Protein AF-A0A419JYZ4-F1 (afdb_monomer)

Mean predicted aligned error: 3.65 Å

Radius of gyration: 12.63 Å; Cα contacts (8 Å, |Δi|>4): 96; chains: 1; bounding box: 28×17×32 Å

Secondary structure (DSSP, 8-state):
-TTS-HHHHHHHHS-S-EEEESHHHHHHHHHHGGG--S-EEEEEE--SHHHHHHHT--TT-EEEEEE---

pLDDT: mean 90.56, std 9.09, range [54.03, 98.44]

Foldseek 3Di:
DPPDDPVVLVCQLPDQEAEAEEDVSVVCVVVVLVSHQHKYWYWYAAQDPVVCVVVVHDHRDTDTDIDGRD

Sequence (70 aa):
MEGTSERFRTLLEEADLIIAKGQGYYESIPEVEPAISTPVCYILRVKCRLVAESIGAPLQGNVVKLDFGK

Structure (mmCIF, N/CA/C/O backbone):
data_AF-A0A419JYZ4-F1
#
_entry.id   AF-A0A419JYZ4-F1
#
loop_
_atom_site.group_PDB
_atom_site.id
_atom_site.type_symbol
_atom_site.label_atom_id
_atom_site.label_alt_id
_atom_site.label_comp_id
_atom_site.label_asym_id
_atom_site.label_entity_id
_atom_site.label_seq_id
_atom_site.pdbx_PDB_ins_code
_atom_site.Cartn_x
_atom_site.Cartn_y
_atom_site.Cartn_z
_atom_site.occupancy
_atom_site.B_iso_or_equiv
_atom_site.auth_seq_id
_atom_site.auth_comp_id
_atom_site.auth_asym_id
_atom_site.auth_atom_id
_atom_site.pdbx_PDB_model_num
ATOM 1 N N . MET A 1 1 ? 8.980 3.487 -5.151 1.00 76.81 1 MET A N 1
ATOM 2 C CA . MET A 1 1 ? 9.554 3.461 -6.520 1.00 76.81 1 MET A CA 1
ATOM 3 C C . MET A 1 1 ? 11.076 3.520 -6.483 1.00 76.81 1 MET A C 1
ATOM 5 O O . MET A 1 1 ? 11.741 2.682 -7.087 1.00 76.81 1 MET A O 1
ATOM 9 N N . GLU A 1 2 ? 11.631 4.487 -5.754 1.00 80.06 2 GLU A N 1
ATOM 10 C CA . GLU A 1 2 ? 13.067 4.585 -5.489 1.00 80.06 2 GLU A CA 1
ATOM 11 C C . GLU A 1 2 ? 13.574 3.341 -4.735 1.00 80.06 2 GLU A C 1
ATOM 13 O O . GLU A 1 2 ? 12.842 2.751 -3.939 1.00 80.06 2 GLU A O 1
ATOM 18 N N . GLY A 1 3 ? 14.788 2.878 -5.043 1.00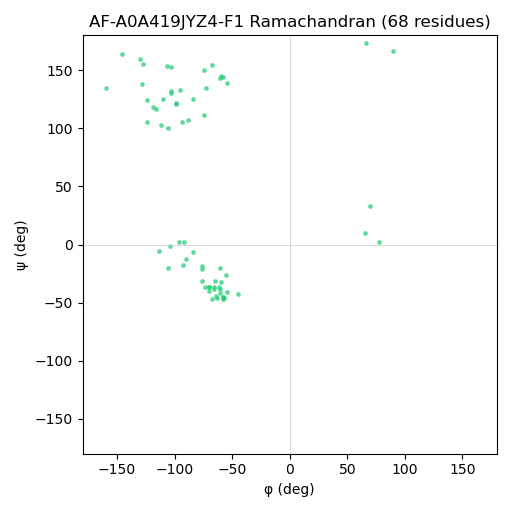 85.25 3 GLY A N 1
ATOM 19 C CA . GLY A 1 3 ? 15.356 1.652 -4.461 1.00 85.25 3 GLY A CA 1
ATOM 20 C C . GLY A 1 3 ? 14.839 0.327 -5.045 1.00 85.25 3 GLY A C 1
ATOM 21 O O . GLY A 1 3 ? 15.261 -0.735 -4.591 1.00 85.25 3 GLY A O 1
ATOM 22 N N . THR A 1 4 ? 13.964 0.355 -6.059 1.00 89.38 4 THR A N 1
ATOM 23 C CA . THR A 1 4 ? 13.474 -0.856 -6.750 1.00 89.38 4 THR A CA 1
ATOM 24 C C . THR A 1 4 ? 14.147 -1.069 -8.110 1.00 89.38 4 THR A C 1
ATOM 26 O O . THR A 1 4 ? 14.584 -0.120 -8.771 1.00 89.38 4 THR A O 1
ATOM 29 N N . SER A 1 5 ? 14.238 -2.327 -8.551 1.00 95.06 5 SER A N 1
ATOM 30 C CA . SER A 1 5 ? 14.835 -2.668 -9.848 1.00 95.06 5 SER A CA 1
ATOM 31 C C . SER A 1 5 ? 13.987 -2.161 -11.019 1.00 95.06 5 SER A C 1
ATOM 33 O O . SER A 1 5 ? 12.774 -2.006 -10.897 1.00 95.06 5 SER A O 1
ATOM 35 N N . GLU A 1 6 ? 14.614 -1.929 -12.175 1.00 93.62 6 GLU A N 1
ATOM 36 C CA . GLU A 1 6 ? 13.882 -1.581 -13.407 1.00 93.62 6 GLU A CA 1
ATOM 37 C C . GLU A 1 6 ? 12.871 -2.658 -13.783 1.00 93.62 6 GLU A C 1
ATOM 39 O O . GLU A 1 6 ? 11.706 -2.353 -14.005 1.00 93.62 6 GLU A O 1
ATOM 44 N N . ARG A 1 7 ? 13.281 -3.931 -13.728 1.00 95.75 7 ARG A N 1
ATOM 45 C CA . ARG A 1 7 ? 12.391 -5.065 -14.002 1.00 95.75 7 ARG A CA 1
ATOM 46 C C . ARG A 1 7 ? 11.133 -5.050 -13.130 1.00 95.75 7 ARG A C 1
ATOM 48 O O . ARG A 1 7 ? 10.063 -5.389 -13.615 1.00 95.75 7 ARG A O 1
ATOM 55 N N . PHE A 1 8 ? 11.258 -4.704 -11.847 1.00 92.31 8 PHE A N 1
ATOM 56 C CA . PHE A 1 8 ? 10.099 -4.615 -10.959 1.00 92.31 8 PHE A CA 1
ATOM 57 C C . PHE A 1 8 ? 9.141 -3.509 -11.405 1.00 92.31 8 PHE A C 1
ATOM 59 O O . PHE A 1 8 ? 7.940 -3.742 -11.445 1.00 92.31 8 PHE A O 1
ATOM 66 N N . ARG A 1 9 ? 9.673 -2.336 -11.764 1.00 90.00 9 ARG A N 1
ATOM 67 C CA . ARG A 1 9 ? 8.877 -1.190 -12.218 1.00 90.00 9 ARG A CA 1
ATOM 68 C C . ARG A 1 9 ? 8.127 -1.501 -13.514 1.00 90.00 9 ARG A C 1
ATOM 70 O O . ARG A 1 9 ? 6.923 -1.306 -13.549 1.00 90.00 9 ARG A O 1
ATOM 77 N N . THR A 1 10 ? 8.794 -2.102 -14.500 1.00 91.06 10 THR A N 1
ATOM 78 C CA . THR A 1 10 ? 8.144 -2.551 -15.744 1.00 91.06 10 THR A CA 1
ATOM 79 C C . THR A 1 10 ? 7.011 -3.542 -15.470 1.00 91.06 10 THR A C 1
ATOM 81 O O . THR A 1 10 ? 5.906 -3.358 -15.958 1.00 91.06 10 THR A O 1
ATOM 84 N N . LEU A 1 11 ? 7.241 -4.555 -14.623 1.00 92.44 11 LEU A N 1
ATOM 85 C CA . LEU A 1 11 ? 6.186 -5.514 -14.267 1.00 92.44 11 LEU A CA 1
ATOM 86 C C . LEU A 1 11 ? 5.027 -4.870 -13.495 1.00 92.44 11 LEU A C 1
ATOM 88 O O . LEU A 1 11 ? 3.903 -5.349 -13.589 1.00 92.44 11 LEU A O 1
ATOM 92 N N . LEU A 1 12 ? 5.299 -3.834 -12.699 1.00 89.56 12 LEU A N 1
ATOM 93 C CA . LEU A 1 12 ? 4.276 -3.101 -11.957 1.00 89.56 12 LEU A CA 1
ATOM 94 C C . LEU A 1 12 ? 3.389 -2.274 -12.900 1.00 89.56 12 LEU A C 1
ATOM 96 O O . LEU A 1 12 ? 2.179 -2.243 -12.703 1.00 89.56 12 LEU A O 1
ATOM 100 N N . GLU A 1 13 ? 3.989 -1.645 -13.913 1.00 87.94 13 GLU A N 1
ATOM 101 C CA . GLU A 1 13 ? 3.300 -0.858 -14.946 1.00 87.94 13 GLU A CA 1
ATOM 102 C C . GLU A 1 13 ? 2.481 -1.737 -15.908 1.00 87.94 13 GLU A C 1
ATOM 104 O O . GLU A 1 13 ? 1.391 -1.348 -16.318 1.00 87.94 13 GLU A O 1
ATOM 109 N N . GLU A 1 14 ? 2.976 -2.930 -16.253 1.00 91.19 14 GLU A N 1
ATOM 110 C CA . GLU A 1 14 ? 2.326 -3.855 -17.198 1.00 91.19 14 GLU A CA 1
ATOM 111 C C . GLU A 1 14 ? 1.247 -4.752 -16.561 1.00 91.19 14 GLU A C 1
ATOM 113 O O . GLU A 1 14 ? 0.587 -5.517 -17.263 1.00 91.19 14 GLU A O 1
ATOM 118 N N . ALA A 1 15 ? 1.080 -4.721 -15.237 1.00 91.75 15 ALA A N 1
ATOM 119 C CA . ALA A 1 15 ? 0.184 -5.638 -14.541 1.00 91.75 15 ALA A CA 1
ATOM 120 C C . ALA A 1 15 ? -1.304 -5.322 -14.775 1.00 91.75 15 ALA A C 1
ATOM 122 O O . ALA A 1 15 ? -1.757 -4.199 -14.570 1.00 91.75 15 ALA A O 1
ATOM 123 N N . ASP A 1 16 ? -2.109 -6.353 -15.048 1.00 93.44 16 ASP A N 1
ATOM 124 C CA . ASP A 1 16 ? -3.579 -6.242 -15.098 1.00 93.44 16 ASP A CA 1
ATOM 125 C C . ASP A 1 16 ? -4.237 -6.165 -13.703 1.00 93.44 16 ASP A C 1
ATOM 127 O O . ASP A 1 16 ? -5.403 -5.795 -13.568 1.00 93.44 16 ASP A O 1
ATOM 131 N N . LEU A 1 17 ? -3.510 -6.580 -12.660 1.00 93.19 17 LEU A N 1
ATOM 132 C CA . LEU A 1 17 ? -3.939 -6.544 -11.261 1.00 93.19 17 LEU A CA 1
ATOM 133 C C . LEU A 1 17 ? -2.720 -6.606 -10.339 1.00 93.19 17 LEU A C 1
ATOM 135 O O . LEU A 1 17 ? -1.865 -7.483 -10.476 1.00 93.19 17 L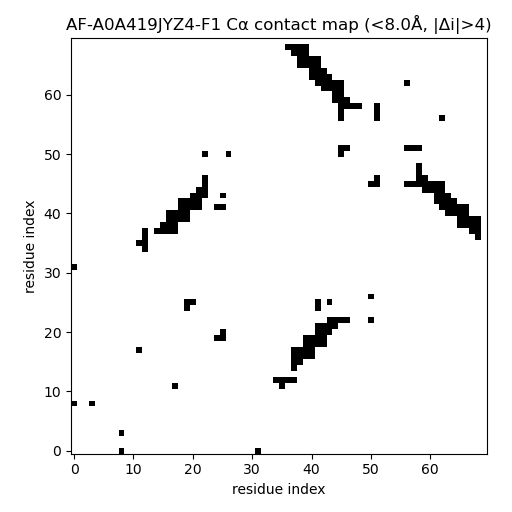EU A O 1
ATOM 139 N N . ILE A 1 18 ? -2.700 -5.758 -9.314 1.00 93.19 18 ILE A N 1
ATOM 140 C CA . ILE A 1 18 ? -1.691 -5.808 -8.253 1.00 93.19 18 ILE A CA 1
ATOM 141 C C . ILE A 1 18 ? -2.296 -6.430 -6.993 1.00 93.19 18 ILE A C 1
ATOM 143 O O . ILE A 1 18 ? -3.357 -6.018 -6.535 1.00 93.19 18 ILE A O 1
ATOM 147 N N . ILE A 1 19 ? -1.603 -7.394 -6.377 1.00 95.69 19 ILE A N 1
ATOM 148 C CA . ILE A 1 19 ? -1.969 -7.932 -5.056 1.00 95.69 19 ILE A CA 1
ATOM 149 C C . ILE A 1 19 ? -0.992 -7.395 -4.005 1.00 95.69 19 ILE A C 1
ATOM 151 O O . ILE A 1 19 ? 0.116 -7.905 -3.830 1.00 95.69 19 ILE A O 1
ATOM 155 N N . ALA A 1 20 ? -1.426 -6.370 -3.277 1.00 94.44 20 ALA A N 1
ATOM 156 C CA . ALA A 1 20 ? -0.660 -5.677 -2.251 1.00 94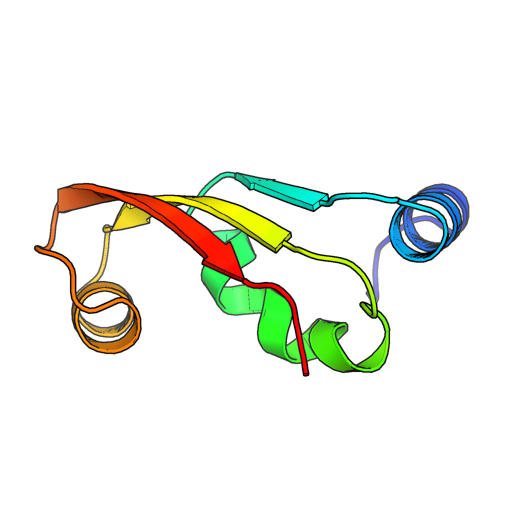.44 20 ALA A CA 1
ATOM 157 C C . ALA A 1 20 ? -0.833 -6.361 -0.882 1.00 94.44 20 ALA A C 1
ATOM 159 O O . ALA A 1 20 ? -1.889 -6.285 -0.247 1.00 94.44 20 ALA A O 1
ATOM 160 N N . LYS A 1 21 ? 0.204 -7.061 -0.405 1.00 96.25 21 LYS A N 1
ATOM 161 C CA . LYS A 1 21 ? 0.136 -7.880 0.819 1.00 96.25 21 LYS A CA 1
ATOM 162 C C . LYS A 1 21 ? 0.702 -7.172 2.047 1.00 96.25 21 LYS A C 1
ATOM 164 O O . LYS A 1 21 ? 1.896 -6.926 2.144 1.00 96.25 21 LYS A O 1
ATOM 169 N N . GLY A 1 22 ? -0.134 -7.008 3.065 1.00 96.50 22 GLY A N 1
ATOM 170 C CA . GLY A 1 22 ? 0.251 -6.447 4.357 1.00 96.50 22 GLY A CA 1
ATOM 171 C C . GLY A 1 22 ? 0.107 -4.928 4.431 1.00 96.50 22 GLY A C 1
ATOM 172 O O . GLY A 1 22 ? -0.071 -4.243 3.430 1.00 96.50 22 GLY A O 1
ATOM 173 N N . GLN A 1 23 ? 0.166 -4.408 5.658 1.00 96.62 23 GLN A N 1
ATOM 174 C CA . GLN A 1 23 ? -0.139 -3.003 5.933 1.00 96.62 23 GLN A CA 1
ATOM 175 C C . GLN A 1 23 ? 0.869 -2.031 5.305 1.00 96.62 23 GLN A C 1
ATOM 177 O O . GLN A 1 23 ? 0.457 -1.012 4.773 1.00 96.62 23 GLN A O 1
ATOM 182 N N . GLY A 1 24 ? 2.158 -2.385 5.275 1.00 94.25 24 GLY A N 1
ATOM 183 C CA . GLY A 1 24 ? 3.185 -1.506 4.708 1.00 94.25 24 GLY A CA 1
ATOM 184 C C . GLY A 1 24 ? 2.954 -1.170 3.231 1.00 94.25 24 GLY A C 1
ATOM 185 O O . GLY A 1 24 ? 3.247 -0.056 2.824 1.00 94.25 24 GLY A O 1
ATOM 186 N N . TYR A 1 25 ? 2.371 -2.088 2.448 1.00 92.75 25 TYR A N 1
ATOM 187 C CA . TYR A 1 25 ? 1.967 -1.782 1.071 1.00 92.75 25 TYR A CA 1
ATOM 188 C C . TYR A 1 25 ? 0.720 -0.893 1.001 1.00 92.75 25 TYR A C 1
ATOM 190 O O . TYR A 1 25 ? 0.644 -0.033 0.136 1.00 92.75 25 TYR A O 1
ATOM 198 N N . TYR A 1 26 ? -0.248 -1.076 1.904 1.00 93.31 26 TYR A N 1
ATOM 199 C CA . TYR A 1 26 ? -1.400 -0.170 1.996 1.00 93.31 26 TYR A CA 1
ATOM 200 C C . TYR A 1 26 ? -0.962 1.268 2.304 1.00 93.31 26 TYR A C 1
ATOM 202 O O . TYR A 1 26 ? -1.506 2.215 1.752 1.00 93.31 26 TYR A O 1
ATOM 210 N N . GLU A 1 27 ? 0.046 1.422 3.162 1.00 92.69 27 GLU A N 1
ATOM 211 C CA . GLU A 1 27 ? 0.576 2.723 3.574 1.00 92.69 27 GLU A CA 1
ATOM 212 C C . GLU A 1 27 ? 1.464 3.379 2.502 1.00 92.69 27 GLU A C 1
ATOM 214 O O . GLU A 1 27 ? 1.478 4.602 2.416 1.00 92.69 27 GLU A O 1
ATOM 219 N N . SER A 1 28 ? 2.181 2.601 1.680 1.00 87.44 28 SER A N 1
ATOM 220 C CA . SER A 1 28 ? 3.119 3.136 0.679 1.00 87.44 28 SER A CA 1
ATOM 221 C C . SER A 1 28 ? 2.527 3.350 -0.714 1.00 87.44 28 SER A C 1
ATOM 223 O O . SER A 1 28 ? 3.113 4.088 -1.506 1.00 87.44 28 SER A O 1
ATOM 225 N N . ILE A 1 29 ? 1.384 2.733 -1.044 1.00 81.62 29 ILE A N 1
ATOM 226 C CA . ILE A 1 29 ? 0.804 2.875 -2.388 1.00 81.62 29 ILE A CA 1
ATOM 227 C C . ILE A 1 29 ? 0.427 4.313 -2.776 1.00 81.62 29 ILE A C 1
ATOM 229 O O . ILE A 1 29 ? 0.697 4.656 -3.922 1.00 81.62 29 ILE A O 1
ATOM 233 N N . PRO A 1 30 ? -0.071 5.197 -1.894 1.00 78.38 30 PRO A N 1
ATOM 234 C CA . PRO A 1 30 ? -0.342 6.588 -2.275 1.00 78.38 30 PRO A CA 1
ATOM 235 C C . PRO A 1 30 ? 0.868 7.334 -2.872 1.00 78.38 30 PRO A C 1
ATOM 237 O O . PRO A 1 30 ? 0.707 8.241 -3.680 1.00 78.38 30 PRO A O 1
ATOM 240 N N . GLU A 1 31 ? 2.098 6.941 -2.526 1.00 73.50 31 GLU A N 1
ATOM 241 C CA . GLU A 1 31 ? 3.324 7.524 -3.095 1.00 73.50 31 GLU A CA 1
ATOM 242 C C . GLU A 1 31 ? 3.625 7.027 -4.520 1.00 73.50 31 GLU A C 1
ATOM 244 O O . GLU A 1 31 ? 4.376 7.660 -5.262 1.00 73.50 31 GLU A O 1
ATOM 249 N N . VAL A 1 32 ? 3.068 5.877 -4.903 1.00 73.00 32 VAL A N 1
ATOM 250 C CA . VAL A 1 32 ? 3.256 5.235 -6.214 1.00 73.00 32 VAL A CA 1
ATOM 251 C C . VAL A 1 32 ? 1.980 5.202 -7.060 1.00 73.00 32 VAL A C 1
ATOM 253 O O . VAL A 1 32 ? 2.063 4.861 -8.235 1.00 73.00 32 VAL A O 1
ATOM 256 N N . GLU A 1 33 ? 0.839 5.625 -6.508 1.00 71.50 33 GLU A N 1
ATOM 257 C CA . GLU A 1 33 ? -0.455 5.795 -7.187 1.00 71.50 33 GLU A CA 1
ATOM 258 C C . GLU A 1 33 ? -0.341 6.497 -8.549 1.00 71.50 33 GLU A C 1
ATOM 260 O O . GLU A 1 33 ? -0.931 5.999 -9.503 1.00 71.50 33 GLU A O 1
ATOM 265 N N . PRO A 1 34 ? 0.459 7.573 -8.723 1.00 71.44 34 PRO A N 1
ATOM 266 C CA . PRO A 1 34 ? 0.596 8.226 -10.028 1.00 71.44 34 PRO A CA 1
ATOM 267 C C . PRO A 1 34 ? 1.150 7.330 -11.147 1.00 71.44 34 PRO A C 1
ATOM 269 O O . PRO A 1 34 ? 0.989 7.662 -12.317 1.00 71.44 34 PRO A O 1
ATOM 272 N N . ALA A 1 35 ? 1.822 6.227 -10.805 1.00 69.25 35 ALA A N 1
ATOM 273 C CA . ALA A 1 35 ? 2.357 5.258 -11.763 1.00 69.25 35 ALA A CA 1
ATOM 274 C C . ALA A 1 35 ? 1.528 3.968 -11.851 1.00 69.25 35 ALA A C 1
ATOM 276 O O . ALA A 1 35 ? 1.871 3.078 -12.624 1.00 69.25 35 ALA A O 1
ATOM 277 N N . ILE A 1 36 ? 0.464 3.845 -11.054 1.00 77.62 36 ILE A N 1
ATOM 278 C CA . ILE A 1 36 ? -0.386 2.658 -11.007 1.00 77.62 36 ILE A CA 1
ATOM 279 C C . ILE A 1 36 ? -1.755 3.027 -11.578 1.00 77.62 36 ILE A C 1
ATOM 281 O O . ILE A 1 36 ? -2.582 3.636 -10.910 1.00 77.62 36 ILE A O 1
ATOM 285 N N . SER A 1 37 ? -2.001 2.626 -12.823 1.00 82.12 37 SER A N 1
ATOM 286 C CA . SER A 1 37 ? -3.297 2.772 -13.507 1.00 82.12 37 SER A CA 1
ATOM 287 C C . SER A 1 37 ? -4.170 1.513 -13.431 1.00 82.12 37 SER A C 1
ATOM 289 O O . SER A 1 37 ? -5.252 1.467 -14.013 1.00 82.12 37 SER A O 1
ATOM 291 N N . THR A 1 38 ? -3.693 0.478 -12.741 1.00 89.25 38 THR A N 1
ATOM 292 C CA . THR A 1 38 ? -4.322 -0.842 -12.668 1.00 89.25 38 THR A CA 1
ATOM 293 C C . THR A 1 38 ? -4.974 -1.074 -11.302 1.00 89.25 38 THR A C 1
ATOM 295 O O . THR A 1 38 ? -4.516 -0.503 -10.306 1.00 89.25 38 THR A O 1
ATOM 298 N N . PRO A 1 39 ? -6.016 -1.921 -11.197 1.00 92.69 39 PRO A N 1
ATOM 299 C CA . PRO A 1 39 ? -6.622 -2.233 -9.912 1.00 92.69 39 PRO A CA 1
ATOM 300 C C . PRO A 1 39 ? -5.623 -2.815 -8.902 1.00 92.69 39 PRO A C 1
ATOM 302 O O . PRO A 1 39 ? -4.750 -3.624 -9.231 1.00 92.69 39 PRO A O 1
ATOM 305 N N . VAL A 1 40 ? -5.804 -2.457 -7.632 1.00 93.31 40 VAL A N 1
ATOM 306 C CA . VAL A 1 40 ? -5.007 -2.946 -6.506 1.00 93.31 40 VAL A CA 1
ATOM 307 C C . VAL A 1 40 ? -5.897 -3.697 -5.517 1.00 93.31 40 VAL A C 1
ATOM 309 O O . VAL A 1 40 ? -6.804 -3.145 -4.897 1.00 93.31 40 VAL A O 1
ATOM 312 N N . CYS A 1 41 ? -5.604 -4.980 -5.320 1.00 95.81 41 CYS A N 1
ATOM 313 C CA . CYS A 1 41 ? -6.183 -5.820 -4.280 1.00 95.81 41 CYS A CA 1
ATOM 314 C C . CYS A 1 41 ? -5.288 -5.812 -3.036 1.00 95.81 41 CYS A C 1
ATOM 316 O O . CYS A 1 41 ? -4.241 -6.464 -2.987 1.00 95.81 41 CYS A O 1
ATOM 318 N N . TYR A 1 42 ? -5.714 -5.096 -2.004 1.00 95.81 42 TYR A N 1
ATOM 319 C CA . TYR A 1 42 ? -5.054 -5.076 -0.709 1.00 95.81 42 TYR A CA 1
ATOM 320 C C . TYR A 1 42 ? -5.504 -6.258 0.141 1.00 95.81 42 TYR A C 1
ATOM 322 O O . TYR A 1 42 ? -6.692 -6.418 0.419 1.00 95.81 42 TYR A O 1
ATOM 330 N N . ILE A 1 43 ? -4.546 -7.048 0.619 1.00 98.00 43 ILE A N 1
ATOM 331 C CA . ILE A 1 43 ? -4.779 -8.156 1.549 1.00 98.00 43 ILE A CA 1
ATOM 332 C C . ILE A 1 43 ? -3.911 -7.921 2.780 1.00 98.00 43 ILE A C 1
ATOM 334 O O . ILE A 1 43 ? -2.694 -8.124 2.747 1.00 98.00 43 ILE A O 1
ATOM 338 N N . LEU A 1 44 ? -4.521 -7.501 3.886 1.00 98.06 44 LEU A N 1
ATOM 339 C CA . LEU A 1 44 ? -3.781 -7.103 5.081 1.00 98.06 44 LEU A CA 1
ATOM 340 C C . LEU A 1 44 ? -4.497 -7.457 6.383 1.00 98.06 44 LEU A C 1
ATOM 342 O O . LEU A 1 44 ? -5.698 -7.707 6.430 1.00 98.06 44 LEU A O 1
ATOM 346 N N . ARG A 1 45 ? -3.719 -7.418 7.464 1.00 98.19 45 ARG A N 1
ATOM 347 C CA . ARG A 1 45 ? -4.222 -7.311 8.830 1.00 98.19 45 ARG A CA 1
ATOM 348 C C . ARG A 1 45 ? -4.020 -5.876 9.303 1.00 98.19 45 ARG A C 1
ATOM 350 O O . ARG A 1 45 ? -2.906 -5.367 9.189 1.00 98.19 45 ARG A O 1
ATOM 357 N N . VAL A 1 46 ? -5.061 -5.262 9.851 1.00 98.12 46 VAL A N 1
ATOM 358 C CA . VAL A 1 46 ? -5.033 -3.893 10.383 1.00 98.12 46 VAL A CA 1
ATOM 359 C C . VAL A 1 46 ? -4.286 -3.887 11.717 1.00 98.12 46 VAL A C 1
ATOM 361 O O . VAL A 1 46 ? -4.752 -4.463 12.699 1.00 98.12 46 VAL A O 1
ATOM 364 N N . LYS A 1 47 ? -3.106 -3.267 11.764 1.00 97.62 47 LYS A N 1
ATOM 365 C CA . LYS A 1 47 ? -2.201 -3.287 12.926 1.00 97.62 47 LYS A CA 1
ATOM 366 C C . LYS A 1 47 ? -2.179 -1.974 13.706 1.00 97.62 47 LYS A C 1
ATOM 368 O O . LYS A 1 47 ? -1.801 -1.999 14.874 1.00 97.62 47 LYS A O 1
ATOM 373 N N . CYS A 1 48 ? -2.594 -0.856 13.110 1.00 97.62 48 CYS A N 1
ATOM 374 C CA . CYS A 1 48 ? -2.637 0.450 13.772 1.00 97.62 48 CYS A CA 1
ATOM 375 C C . CYS A 1 48 ? -3.998 1.147 13.602 1.00 97.62 48 CYS A C 1
ATOM 377 O O . CYS A 1 48 ? -4.779 0.815 12.710 1.00 97.62 48 CYS A O 1
ATOM 379 N N . ARG A 1 49 ? -4.289 2.114 14.485 1.00 97.69 49 ARG A N 1
ATOM 380 C CA . ARG A 1 49 ? -5.563 2.858 14.480 1.00 97.69 49 ARG A CA 1
ATOM 381 C C . ARG A 1 49 ? -5.735 3.716 13.228 1.00 97.69 49 ARG A C 1
ATOM 383 O O . ARG A 1 49 ? -6.819 3.730 12.668 1.00 97.69 49 ARG A O 1
ATOM 390 N N . LEU A 1 50 ? -4.654 4.336 12.754 1.00 96.62 50 LEU A N 1
ATOM 391 C CA . LEU A 1 50 ? -4.678 5.173 11.554 1.00 96.62 50 LEU A CA 1
ATOM 392 C C . LEU A 1 50 ? -5.171 4.391 10.327 1.00 96.62 50 LEU A C 1
ATOM 394 O O . LEU A 1 50 ? -6.047 4.850 9.602 1.00 96.62 50 LEU A O 1
ATOM 398 N N . VAL A 1 51 ? -4.661 3.171 10.133 1.00 96.50 51 VAL A N 1
ATOM 399 C CA . VAL A 1 51 ? -5.123 2.307 9.040 1.00 96.50 51 VAL A CA 1
ATOM 400 C C . VAL A 1 51 ? -6.541 1.799 9.290 1.00 96.50 51 VAL A C 1
ATOM 402 O O . VAL A 1 51 ? -7.312 1.721 8.341 1.00 96.50 51 VAL A O 1
ATOM 405 N N . ALA A 1 52 ? -6.914 1.493 10.537 1.00 97.81 52 ALA A N 1
ATOM 406 C CA . ALA A 1 52 ? -8.280 1.086 10.882 1.00 97.81 52 ALA A CA 1
ATOM 407 C C . ALA A 1 52 ? -9.318 2.145 10.469 1.00 97.81 52 ALA A C 1
ATOM 409 O O . ALA A 1 52 ? -10.318 1.817 9.834 1.00 97.81 52 ALA A O 1
ATOM 410 N N . GLU A 1 53 ? -9.039 3.411 10.781 1.00 97.00 53 GLU A N 1
ATOM 411 C CA . GLU A 1 53 ? -9.872 4.560 10.417 1.00 97.00 53 GLU A CA 1
ATOM 412 C C . GLU A 1 53 ? -9.878 4.795 8.903 1.00 97.00 53 GLU A C 1
ATOM 414 O O . GLU A 1 53 ? -10.945 4.922 8.309 1.00 97.00 53 GLU A O 1
ATOM 419 N N . SER A 1 54 ? -8.703 4.773 8.264 1.00 94.75 54 SER A N 1
ATOM 420 C CA . SER A 1 54 ? -8.558 4.965 6.814 1.00 94.75 54 SER A CA 1
ATOM 421 C C . SER A 1 54 ? -9.302 3.906 5.990 1.00 94.75 54 SER A C 1
ATOM 423 O O . SER A 1 54 ? -9.929 4.235 4.984 1.00 94.75 54 SER A O 1
ATOM 425 N N . ILE A 1 55 ? -9.236 2.636 6.401 1.00 94.50 55 ILE A N 1
ATOM 426 C CA . ILE A 1 55 ? -9.837 1.520 5.661 1.00 94.50 55 ILE A CA 1
ATOM 427 C C . ILE A 1 55 ? -11.284 1.228 6.087 1.00 94.50 55 ILE A C 1
ATOM 429 O O . ILE A 1 55 ? -11.973 0.466 5.412 1.00 94.50 55 ILE A O 1
ATOM 433 N N . GLY A 1 56 ? -11.743 1.803 7.204 1.00 96.44 56 GLY A N 1
ATOM 434 C CA . GLY A 1 56 ? -13.075 1.557 7.759 1.00 96.44 56 GLY A CA 1
ATOM 435 C C . GLY A 1 56 ? -13.259 0.147 8.331 1.00 96.44 56 GLY A C 1
ATOM 436 O O . GLY A 1 56 ? -14.352 -0.409 8.247 1.00 96.44 56 GLY A O 1
ATOM 437 N N . ALA A 1 57 ? -12.206 -0.454 8.896 1.00 97.00 57 ALA A N 1
ATOM 438 C CA . ALA A 1 57 ? -12.251 -1.804 9.464 1.00 97.00 57 ALA A CA 1
ATOM 439 C C . ALA A 1 57 ? -11.731 -1.845 10.912 1.00 97.00 57 ALA A C 1
ATOM 441 O O . ALA A 1 57 ? -10.915 -1.007 11.298 1.00 97.00 57 ALA A O 1
ATOM 442 N N . PRO A 1 58 ? -12.142 -2.835 11.728 1.00 97.94 58 PRO A N 1
ATOM 443 C CA . PRO A 1 58 ? -11.666 -2.953 13.103 1.00 97.94 58 PRO A CA 1
ATOM 444 C C . PRO A 1 58 ? -10.143 -3.119 13.200 1.00 97.94 58 PRO A C 1
ATOM 446 O O . PRO A 1 58 ? -9.525 -3.829 12.401 1.00 97.94 58 PRO A O 1
ATOM 449 N N . LEU A 1 59 ? -9.541 -2.541 14.247 1.00 98.19 59 LEU A N 1
ATOM 450 C CA . LEU A 1 59 ? -8.166 -2.861 14.640 1.00 98.19 59 LEU A CA 1
ATOM 451 C C . LEU A 1 59 ? -8.041 -4.379 14.842 1.00 98.19 59 LEU A C 1
ATOM 453 O O . LEU A 1 59 ? -8.933 -4.997 15.417 1.00 98.19 59 LEU A O 1
ATOM 457 N N . GLN A 1 60 ? -6.938 -4.979 14.387 1.00 98.00 60 GLN A N 1
ATOM 458 C CA . GLN A 1 60 ? -6.729 -6.433 14.365 1.00 98.00 60 GLN A CA 1
ATOM 459 C C . GLN A 1 60 ? -7.677 -7.209 13.424 1.00 98.00 60 GLN A C 1
ATOM 461 O O . GLN A 1 60 ? -7.674 -8.442 13.437 1.00 98.00 60 GLN A O 1
ATOM 466 N N . GLY A 1 61 ? -8.449 -6.527 12.573 1.00 98.06 61 GLY A N 1
ATOM 467 C CA . GLY A 1 61 ? -9.239 -7.144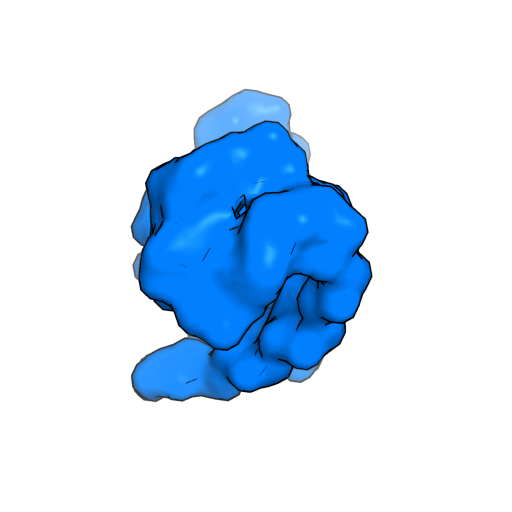 11.510 1.00 98.06 61 GLY A CA 1
ATOM 468 C C . GLY A 1 61 ? -8.378 -7.607 10.332 1.00 98.06 61 GLY A C 1
ATOM 469 O O . GLY A 1 61 ? -7.331 -7.021 10.044 1.00 98.06 61 GLY A O 1
ATOM 470 N N . ASN A 1 62 ? -8.823 -8.661 9.646 1.00 98.44 62 ASN A N 1
ATOM 471 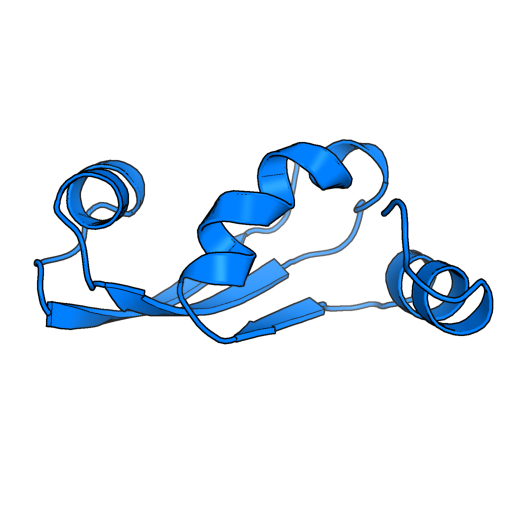C CA . ASN A 1 62 ? -8.277 -9.062 8.349 1.00 98.44 62 ASN A CA 1
ATOM 472 C C . ASN A 1 62 ? -9.156 -8.454 7.253 1.00 98.44 62 ASN A C 1
ATOM 474 O O . ASN A 1 62 ? -10.379 -8.549 7.332 1.00 98.44 62 ASN A O 1
ATOM 478 N N . VAL A 1 63 ? -8.536 -7.837 6.253 1.00 97.94 63 VAL A N 1
ATOM 479 C CA . VAL A 1 63 ? -9.225 -7.086 5.201 1.00 97.94 63 VAL A CA 1
ATOM 480 C C . VAL A 1 63 ? -8.765 -7.566 3.832 1.00 97.94 63 VAL A C 1
ATOM 482 O O . VAL A 1 63 ? -7.568 -7.763 3.604 1.00 97.94 63 VAL A O 1
ATOM 485 N N . VAL A 1 64 ? -9.738 -7.706 2.931 1.00 97.94 64 VAL A N 1
ATOM 486 C CA . VAL A 1 64 ? -9.535 -7.719 1.483 1.00 97.94 64 VAL A CA 1
ATOM 487 C C . VAL A 1 64 ? -10.259 -6.497 0.928 1.00 97.94 64 VAL A C 1
ATOM 489 O O . VAL A 1 64 ? -11.474 -6.390 1.083 1.00 97.94 64 VAL A O 1
ATOM 492 N N . LYS A 1 65 ? -9.519 -5.564 0.328 1.00 94.62 65 LYS A N 1
ATOM 493 C CA . LYS A 1 65 ? -10.064 -4.357 -0.307 1.00 94.62 65 LYS A CA 1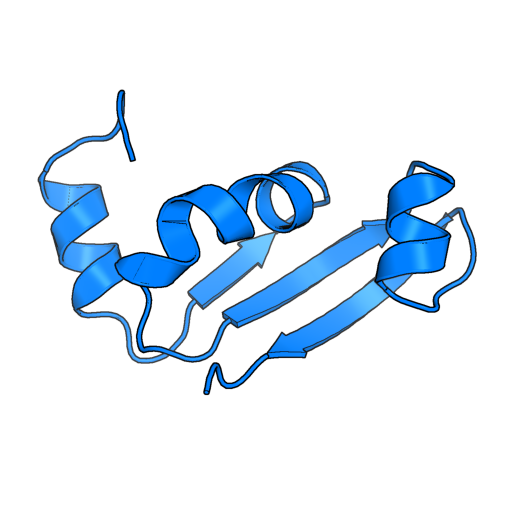
ATOM 494 C C . LYS A 1 65 ? -9.600 -4.326 -1.755 1.00 94.62 65 LYS A C 1
ATOM 496 O O . LYS A 1 65 ? -8.400 -4.371 -2.000 1.00 94.62 65 LYS A O 1
ATOM 501 N N . LEU A 1 66 ? -10.541 -4.233 -2.688 1.00 94.62 66 LEU A N 1
ATOM 502 C CA . LEU A 1 66 ? -10.243 -4.004 -4.096 1.00 94.62 66 LEU A CA 1
ATOM 503 C C . LEU A 1 66 ? -10.436 -2.521 -4.400 1.00 94.62 66 LEU A C 1
ATOM 505 O O . LEU A 1 66 ? -11.514 -1.978 -4.163 1.00 94.62 66 LEU A O 1
ATOM 509 N N . ASP A 1 67 ? -9.376 -1.886 -4.874 1.00 90.19 67 ASP A N 1
ATOM 510 C CA . ASP A 1 67 ? -9.370 -0.512 -5.352 1.00 90.19 67 ASP A CA 1
ATOM 511 C C . ASP A 1 67 ? -9.179 -0.538 -6.865 1.00 90.19 67 ASP A C 1
ATOM 513 O O . ASP A 1 67 ? -8.256 -1.184 -7.353 1.00 90.19 67 ASP A O 1
ATOM 517 N N . PHE A 1 68 ? -10.076 0.096 -7.612 1.00 86.31 68 PHE A N 1
ATOM 518 C CA . PHE A 1 68 ? -10.032 0.082 -9.075 1.00 86.31 68 PHE A CA 1
ATOM 519 C C . PHE A 1 68 ? -9.252 1.266 -9.656 1.00 86.31 68 PHE A C 1
ATOM 521 O O . PHE A 1 68 ? -9.167 1.374 -10.876 1.00 86.31 68 PHE A O 1
ATOM 528 N N . GLY A 1 69 ? -8.684 2.132 -8.808 1.00 69.88 69 GLY A N 1
ATOM 529 C CA . GLY A 1 69 ? -8.180 3.424 -9.261 1.00 69.88 69 GLY A CA 1
ATOM 530 C C . GLY A 1 69 ? -9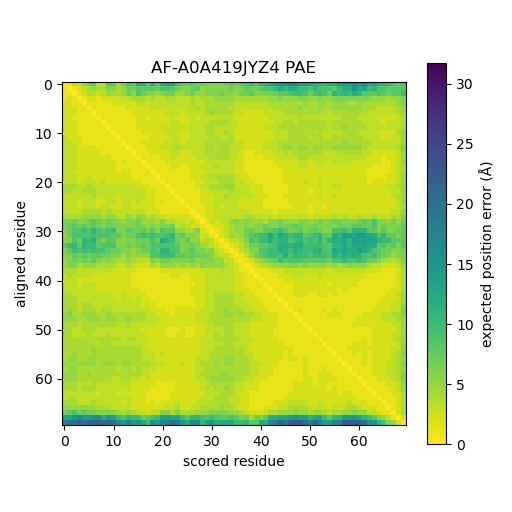.326 4.330 -9.730 1.00 69.88 69 GLY A C 1
ATOM 531 O O . GLY A 1 69 ? -10.494 3.931 -9.767 1.00 69.88 69 GLY A O 1
ATOM 532 N N . LYS A 1 70 ? -9.006 5.584 -10.042 1.00 54.03 70 LYS A N 1
ATOM 533 C CA . LYS A 1 70 ? -9.906 6.484 -10.775 1.00 54.03 70 LYS A CA 1
ATOM 534 C C . LYS A 1 70 ? -9.538 6.499 -12.245 1.00 54.03 70 LYS A C 1
ATOM 536 O O . LYS A 1 70 ? -8.321 6.521 -12.520 1.00 54.03 70 LYS A O 1
#

Nearest PDB structures (foldseek):
  2ff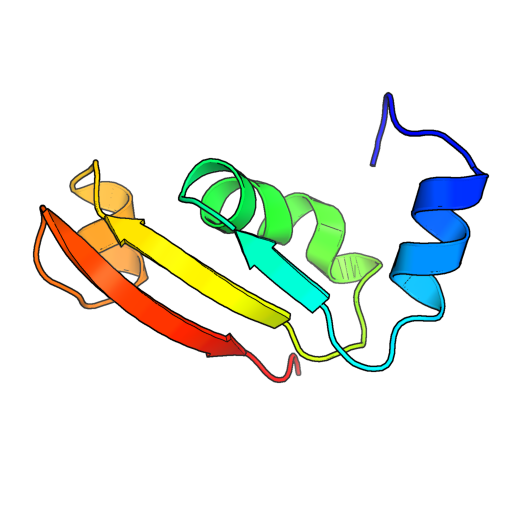j-assembly2_A-2  TM=9.374E-01  e=3.447E-04  Archaeoglobus fulgidus DSM 4304
  2ffj-assembly2_B  TM=9.202E-01  e=3.948E-04  Archaeoglobus fulgidus DSM 4304
  1xfi-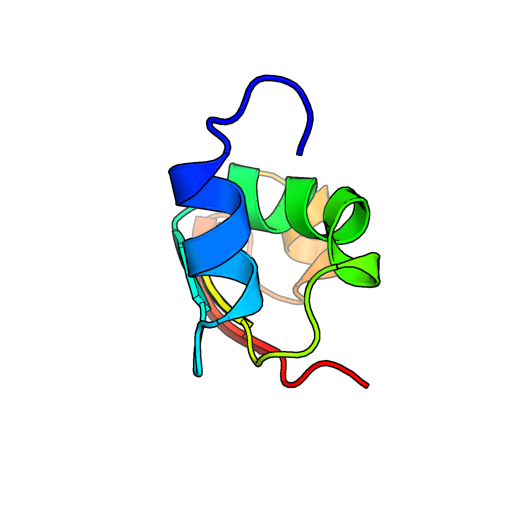assembly1_A  TM=6.880E-01  e=1.642E-02  Arabidopsis thaliana
  4hgd-assembly2_B  TM=4.116E-01  e=1.763E+00  Saccharomyces cerevisiae S288C
  3mw8-assembly1_A  TM=4.725E-01  e=4.256E+00  Shewanella amazonensis SB2B

Solvent-accessible surface area (backbone atoms only — not comparable to full-atom values): 4199 Å² total; per-residue (Å²): 115,84,98,58,57,69,70,56,52,54,53,59,60,72,36,84,60,43,78,36,71,34,51,71,43,70,72,48,40,77,82,43,42,94,67,47,85,40,30,36,36,38,42,30,53,28,85,45,66,70,57,13,64,75,72,71,47,57,67,73,31,78,47,80,48,80,41,68,66,134